Protein AF-S6UTL5-F1 (afdb_monomer)

Solvent-accessible surface area (backbone atoms only — not comparable to full-atom values): 5592 Å² total; per-residue (Å²): 134,90,72,85,69,71,56,78,51,76,58,47,45,31,36,66,49,41,40,45,42,44,40,77,67,46,88,63,81,60,59,59,80,86,32,48,64,55,34,56,49,48,58,72,73,51,54,65,71,56,32,34,53,50,43,55,65,36,71,76,46,93,46,72,67,58,34,53,52,51,52,53,52,52,39,41,76,71,67,49,46,92,63,57,70,82,87,73,80,75,83,128

Radius of gyration: 12.86 Å; Cα contacts (8 Å, |Δi|>4): 83; chains: 1; bounding box: 34×26×27 Å

pLDDT: mean 73.88, std 15.38, range [35.53, 89.88]

Mean predicted aligned error: 8.4 Å

Sequence (92 aa):
EGKPVSICGEMAGDPAAAVLLMAMGFDSLSMNATNLPKVKWMLRQINLSKAKELLAQLMTNDNPQVISSSLQLALKNLGLSRMINPGSVKGH

Nearest PDB structures (foldseek):
  2l5h-assembly1_B  TM=8.732E-01  e=7.872E-03  Escherichia coli
  2kx9-assembly1_A  TM=8.732E-01  e=1.032E-02  Escherichia coli K-12
  6v9k-assembly1_B  TM=7.993E-01  e=1.281E-02  Escherichia coli
  2hro-assembly1_A-2  TM=8.775E-01  e=2.025E-01  Staphylococcus carnosus

Secondary structure (DSSP, 8-state):
--------SHHHH-HHHHHHHHHHT-------TTTHHHHHHHHHHS-HHHHHHHHHHHHT---HHHHHHHHHHHHHHTT-GGG---TT----

Structure (mmCIF, N/CA/C/O backbone):
data_AF-S6UTL5-F1
#
_entry.id   AF-S6UTL5-F1
#
loop_
_atom_site.group_PDB
_atom_site.id
_atom_site.type_symbol
_atom_site.label_atom_id
_atom_site.label_alt_id
_atom_site.label_comp_id
_atom_site.label_asym_id
_atom_site.label_entity_id
_atom_site.label_seq_id
_atom_site.pdbx_PDB_ins_code
_atom_site.Cartn_x
_atom_site.Cartn_y
_atom_site.Cartn_z
_atom_site.occupancy
_atom_site.B_iso_or_equiv
_atom_site.auth_seq_id
_atom_site.auth_comp_id
_atom_site.auth_asym_id
_atom_site.auth_atom_id
_atom_site.pdbx_PDB_model_num
ATOM 1 N N . GLU A 1 1 ? -14.577 14.587 -11.499 1.00 35.69 1 GLU A N 1
ATOM 2 C CA . GLU A 1 1 ? -13.696 14.294 -12.650 1.00 35.69 1 GLU A CA 1
ATOM 3 C C . GLU A 1 1 ? -12.558 13.376 -12.204 1.00 35.69 1 GLU A C 1
ATOM 5 O O . GLU A 1 1 ? -11.696 13.811 -11.451 1.00 35.69 1 GLU A O 1
ATOM 10 N N . GLY A 1 2 ? -12.605 12.094 -12.576 1.00 45.56 2 GLY A N 1
ATOM 11 C CA . GLY A 1 2 ? -11.634 11.070 -12.164 1.00 45.56 2 GLY A CA 1
ATOM 12 C C . GLY A 1 2 ? -10.452 10.993 -13.124 1.00 45.56 2 GLY A C 1
ATOM 13 O O . GLY A 1 2 ? -10.412 10.123 -13.987 1.00 45.56 2 GLY A O 1
ATOM 14 N N . LYS A 1 3 ? -9.515 11.936 -13.009 1.00 39.88 3 LYS A N 1
ATOM 15 C CA . LYS A 1 3 ? -8.269 11.926 -13.786 1.00 39.88 3 LYS A CA 1
ATOM 16 C C . LYS A 1 3 ? -7.359 10.856 -13.168 1.00 39.88 3 LYS A C 1
ATOM 18 O O . LYS A 1 3 ? -7.075 10.982 -11.977 1.00 39.88 3 LYS A O 1
ATOM 23 N N . PRO A 1 4 ? -6.911 9.820 -13.900 1.00 44.66 4 PRO A N 1
ATOM 24 C CA . PRO A 1 4 ? -5.945 8.867 -13.368 1.00 44.66 4 PRO A CA 1
ATOM 25 C C . PRO A 1 4 ? -4.640 9.617 -13.093 1.00 44.66 4 PRO A C 1
ATOM 27 O O . PRO A 1 4 ? -3.888 9.957 -14.005 1.00 44.66 4 PRO A O 1
ATOM 30 N N . VAL A 1 5 ? -4.404 9.955 -11.827 1.00 47.81 5 VAL A N 1
ATOM 31 C CA . VAL A 1 5 ? -3.167 10.611 -11.412 1.00 47.81 5 VAL A CA 1
ATOM 32 C C . VAL A 1 5 ? -2.075 9.552 -11.518 1.00 47.81 5 VAL A C 1
ATOM 34 O O . VAL A 1 5 ? -2.117 8.529 -10.848 1.00 47.81 5 VAL A O 1
ATOM 37 N N . SER A 1 6 ? -1.124 9.745 -12.423 1.00 43.81 6 SER A N 1
ATOM 38 C CA . SER A 1 6 ? 0.006 8.830 -12.579 1.00 43.81 6 SER A CA 1
ATOM 39 C C . SER A 1 6 ? 1.172 9.382 -11.767 1.00 43.81 6 SER A C 1
ATOM 41 O O . SER A 1 6 ? 1.701 10.439 -12.103 1.00 43.81 6 SER A O 1
ATOM 43 N N . ILE A 1 7 ? 1.555 8.706 -10.679 1.00 54.50 7 ILE A N 1
ATOM 44 C CA . ILE A 1 7 ? 2.774 9.057 -9.939 1.00 54.50 7 ILE A CA 1
ATOM 45 C C . ILE A 1 7 ? 3.948 8.327 -10.585 1.00 54.50 7 ILE A C 1
ATOM 47 O O . ILE A 1 7 ? 3.999 7.100 -10.591 1.00 54.50 7 ILE A O 1
ATOM 51 N N . CYS A 1 8 ? 4.895 9.095 -11.116 1.00 47.25 8 CYS A N 1
ATOM 52 C CA . CYS A 1 8 ? 6.158 8.602 -11.651 1.00 47.25 8 CYS A CA 1
ATOM 53 C C . CYS A 1 8 ? 7.280 9.045 -10.701 1.00 47.25 8 CYS A C 1
ATOM 55 O O . CYS A 1 8 ? 7.479 10.241 -10.508 1.00 47.25 8 CYS A O 1
ATOM 57 N N . GLY A 1 9 ? 7.998 8.104 -10.085 1.00 52.94 9 GLY A N 1
ATOM 58 C CA . GLY A 1 9 ? 9.130 8.406 -9.200 1.00 52.94 9 GLY A CA 1
ATOM 59 C C . GLY A 1 9 ? 9.463 7.264 -8.242 1.00 52.94 9 GLY A C 1
ATOM 60 O O . GLY A 1 9 ? 8.741 6.268 -8.186 1.00 52.94 9 GLY A O 1
ATOM 61 N N . GLU A 1 10 ? 10.535 7.419 -7.458 1.00 57.88 10 GLU A N 1
ATOM 62 C CA . GLU A 1 10 ? 10.941 6.486 -6.385 1.00 57.88 10 GLU A CA 1
ATOM 63 C C . GLU A 1 10 ? 9.777 6.112 -5.450 1.00 57.88 10 GLU A C 1
ATOM 65 O O . GLU A 1 10 ? 9.687 4.972 -5.007 1.00 57.88 10 GLU A O 1
ATOM 70 N N . MET A 1 11 ? 8.816 7.023 -5.267 1.00 59.19 11 MET A N 1
ATOM 71 C CA . MET A 1 11 ? 7.594 6.825 -4.484 1.00 59.19 11 MET A CA 1
ATOM 72 C C . MET A 1 11 ? 6.616 5.800 -5.092 1.00 59.19 11 MET A C 1
ATOM 74 O O . MET A 1 11 ? 5.975 5.068 -4.355 1.00 59.19 11 MET A O 1
ATOM 78 N N . ALA A 1 12 ? 6.512 5.677 -6.420 1.00 58.47 12 ALA A N 1
ATOM 79 C CA . ALA A 1 12 ? 5.685 4.635 -7.051 1.00 58.47 12 ALA A CA 1
ATOM 80 C C . ALA A 1 12 ? 6.365 3.256 -7.034 1.00 58.47 12 ALA A C 1
ATOM 82 O O . ALA A 1 12 ? 5.704 2.222 -7.136 1.00 58.47 12 ALA A O 1
ATOM 83 N N . GLY A 1 13 ? 7.696 3.244 -6.917 1.00 58.81 13 GLY A N 1
ATOM 84 C CA . GLY A 1 13 ? 8.484 2.036 -6.694 1.00 58.81 13 GLY A CA 1
ATOM 85 C C . GLY A 1 13 ? 8.520 1.589 -5.233 1.00 58.81 13 GLY A C 1
ATOM 86 O O . GLY A 1 13 ? 8.927 0.454 -4.975 1.00 58.81 13 GLY A O 1
ATOM 87 N N . ASP A 1 14 ? 8.102 2.454 -4.304 1.00 76.38 14 ASP A N 1
ATOM 88 C CA . ASP A 1 14 ? 8.016 2.141 -2.888 1.00 76.38 14 ASP A CA 1
ATOM 89 C C . ASP A 1 14 ? 6.729 1.346 -2.592 1.00 76.38 14 ASP A C 1
ATOM 91 O O . ASP A 1 14 ? 5.615 1.818 -2.849 1.00 76.38 14 ASP A O 1
ATOM 95 N N . PRO A 1 15 ? 6.848 0.125 -2.049 1.00 78.38 15 PRO A N 1
ATOM 96 C CA . PRO A 1 15 ? 5.692 -0.702 -1.747 1.00 78.38 15 PRO A CA 1
ATOM 97 C C . PRO A 1 15 ? 4.708 -0.044 -0.767 1.00 78.38 15 PRO A C 1
ATOM 99 O O . PRO A 1 15 ? 3.498 -0.176 -0.950 1.00 78.38 15 PRO A O 1
ATOM 102 N N . ALA A 1 16 ? 5.195 0.672 0.253 1.00 79.00 16 ALA A N 1
ATOM 103 C CA . ALA A 1 16 ? 4.342 1.283 1.271 1.00 79.00 16 ALA A CA 1
ATOM 104 C C . ALA A 1 16 ? 3.518 2.437 0.691 1.00 79.00 16 ALA A C 1
ATOM 106 O O . ALA A 1 16 ? 2.318 2.543 0.956 1.00 79.00 16 ALA A O 1
ATOM 107 N N . ALA A 1 17 ? 4.132 3.261 -0.154 1.00 80.19 17 ALA A N 1
ATOM 108 C CA . ALA A 1 17 ? 3.428 4.301 -0.890 1.00 80.19 17 ALA A CA 1
ATOM 109 C C . ALA A 1 17 ? 2.417 3.715 -1.892 1.00 80.19 17 ALA A C 1
ATOM 111 O O . ALA A 1 17 ? 1.294 4.208 -1.977 1.00 80.19 17 ALA A O 1
ATOM 112 N N . ALA A 1 18 ? 2.747 2.621 -2.588 1.00 83.44 18 ALA A N 1
ATOM 113 C CA . ALA A 1 18 ? 1.819 1.958 -3.507 1.00 83.44 18 ALA A CA 1
ATOM 114 C C . ALA A 1 18 ? 0.518 1.493 -2.824 1.00 83.44 18 ALA A C 1
ATOM 116 O O . ALA A 1 18 ? -0.559 1.590 -3.415 1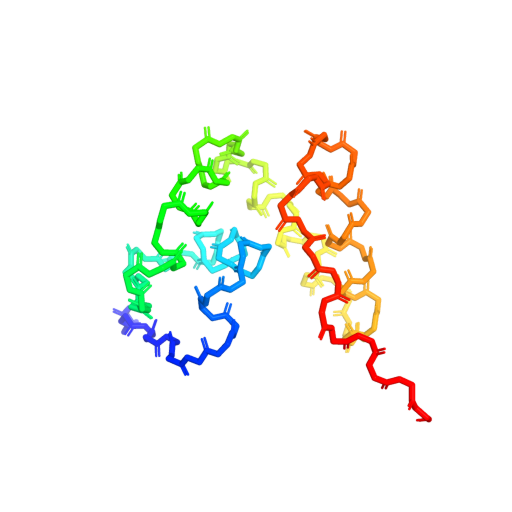.00 83.44 18 ALA A O 1
ATOM 117 N N . VAL A 1 19 ? 0.596 1.039 -1.569 1.00 84.94 19 VAL A N 1
ATOM 118 C CA . VAL A 1 19 ? -0.582 0.687 -0.757 1.00 84.94 19 VAL A CA 1
ATOM 119 C C . VAL A 1 19 ? -1.487 1.899 -0.522 1.00 84.94 19 VAL A C 1
ATOM 121 O O . VAL A 1 19 ? -2.708 1.785 -0.640 1.00 84.94 19 VAL A O 1
ATOM 124 N N . LEU A 1 20 ? -0.907 3.064 -0.223 1.00 83.75 20 LEU A N 1
ATOM 125 C CA . LEU A 1 20 ? -1.672 4.300 -0.037 1.00 83.75 20 LEU A CA 1
ATOM 126 C C . LEU A 1 20 ? -2.290 4.796 -1.337 1.00 83.75 20 LEU A C 1
ATOM 128 O O . LEU A 1 20 ? -3.452 5.192 -1.344 1.00 83.75 20 LEU A O 1
ATOM 132 N N . LEU A 1 21 ? -1.549 4.725 -2.440 1.00 83.12 21 LEU A N 1
ATOM 133 C CA . LEU A 1 21 ? -2.059 5.103 -3.754 1.00 83.12 21 LEU A CA 1
ATOM 134 C C . LEU A 1 21 ? -3.246 4.218 -4.147 1.00 83.12 21 LEU A C 1
ATOM 136 O O . LEU A 1 21 ? -4.299 4.731 -4.520 1.00 83.12 21 LEU A O 1
ATOM 140 N N . MET A 1 22 ? -3.152 2.903 -3.950 1.00 84.62 22 MET A N 1
ATOM 141 C CA . MET A 1 22 ? -4.298 2.011 -4.145 1.00 84.62 22 MET A CA 1
ATOM 142 C C . MET A 1 22 ? -5.485 2.400 -3.248 1.00 84.62 22 MET A C 1
ATOM 144 O O . MET A 1 22 ? -6.624 2.444 -3.714 1.00 84.62 22 MET A O 1
ATOM 148 N N . ALA A 1 23 ? -5.240 2.711 -1.971 1.00 86.25 23 ALA A N 1
ATOM 149 C CA . ALA A 1 23 ? -6.290 3.131 -1.043 1.00 86.25 23 ALA A CA 1
ATOM 150 C C . ALA A 1 23 ? -6.987 4.431 -1.477 1.00 86.25 23 ALA A C 1
ATOM 152 O O . ALA A 1 23 ? -8.196 4.566 -1.286 1.00 86.25 23 ALA A O 1
ATOM 153 N N . MET A 1 24 ? -6.238 5.354 -2.090 1.00 83.38 24 MET A N 1
ATOM 154 C CA . MET A 1 24 ? -6.746 6.611 -2.650 1.00 83.38 24 MET A CA 1
ATOM 155 C C . MET A 1 24 ? -7.560 6.405 -3.940 1.00 83.38 24 MET A C 1
ATOM 157 O O .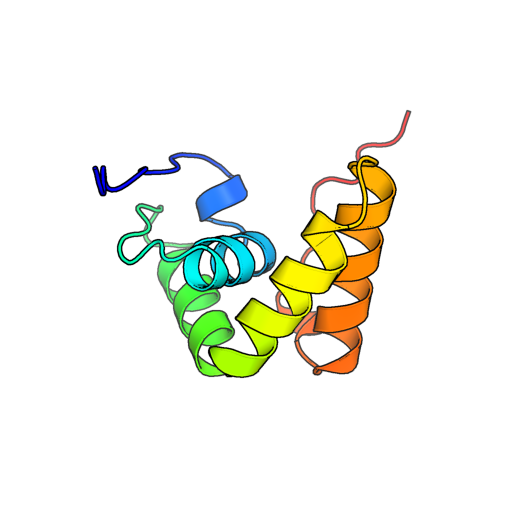 MET A 1 24 ? -8.227 7.332 -4.388 1.00 83.38 24 MET A O 1
ATOM 161 N N . GLY A 1 25 ? -7.537 5.203 -4.527 1.00 80.94 25 GLY A N 1
ATOM 162 C CA . GLY A 1 25 ? -8.261 4.870 -5.757 1.00 80.94 25 GLY A CA 1
ATOM 163 C C . GLY A 1 25 ? -7.407 4.915 -7.024 1.00 80.94 25 GLY A C 1
ATOM 164 O O . GLY A 1 25 ? -7.951 4.984 -8.124 1.00 80.94 25 GLY A O 1
ATOM 165 N N . PHE A 1 26 ? -6.081 4.880 -6.893 1.00 78.38 26 PHE A N 1
ATOM 166 C CA . PHE A 1 26 ? -5.189 4.751 -8.038 1.00 78.38 26 PHE A CA 1
ATOM 167 C C . PHE A 1 26 ? -5.193 3.300 -8.520 1.00 78.38 26 PHE A C 1
ATOM 169 O O . PHE A 1 26 ? -4.772 2.397 -7.798 1.00 78.38 26 PHE A O 1
ATOM 176 N N . ASP A 1 27 ? -5.650 3.089 -9.751 1.00 68.75 27 ASP A N 1
ATOM 177 C CA . ASP A 1 27 ? -5.721 1.759 -10.370 1.00 68.75 27 ASP A CA 1
ATOM 178 C C . ASP A 1 27 ? -4.452 1.417 -11.177 1.00 68.75 27 ASP A C 1
ATOM 180 O O . ASP A 1 27 ? -4.099 0.256 -11.363 1.00 68.75 27 ASP A O 1
ATOM 184 N N . SER A 1 28 ? -3.715 2.439 -11.625 1.00 68.44 28 SER A N 1
ATOM 185 C CA . SER A 1 28 ? -2.531 2.289 -12.479 1.00 68.44 28 SER A CA 1
ATOM 186 C C . SER A 1 28 ? -1.288 2.899 -11.830 1.00 68.44 28 SER A C 1
ATOM 188 O O . SER A 1 28 ? -1.224 4.105 -11.597 1.00 68.44 28 SER A O 1
ATOM 190 N N . LEU A 1 29 ? -0.282 2.060 -11.566 1.00 71.38 29 LEU A N 1
ATOM 191 C CA . LEU A 1 29 ? 1.041 2.462 -11.080 1.00 71.38 29 LEU A CA 1
ATOM 192 C C . LEU A 1 29 ? 2.095 2.115 -12.136 1.00 71.38 29 LEU A C 1
ATOM 194 O O . LEU A 1 29 ? 2.260 0.947 -12.490 1.00 71.38 29 LEU A O 1
ATOM 198 N N . SER A 1 30 ? 2.832 3.118 -12.610 1.00 64.69 30 SER A N 1
ATOM 199 C CA . SER A 1 30 ? 3.926 2.938 -13.569 1.00 64.69 30 SER A CA 1
ATOM 200 C C . SER A 1 30 ? 5.263 2.932 -12.835 1.00 64.69 30 SER A C 1
ATOM 202 O O . SER A 1 30 ? 5.620 3.901 -12.169 1.00 64.69 30 SER A O 1
ATOM 204 N N . MET A 1 31 ? 6.018 1.839 -12.947 1.00 73.62 31 MET A N 1
ATOM 205 C CA . MET A 1 31 ? 7.315 1.680 -12.283 1.00 73.62 31 MET A CA 1
ATOM 206 C C . MET A 1 31 ? 8.276 0.819 -13.100 1.00 73.62 31 MET A C 1
ATOM 208 O O . MET A 1 31 ? 7.867 0.094 -14.005 1.00 73.62 31 MET A O 1
ATOM 2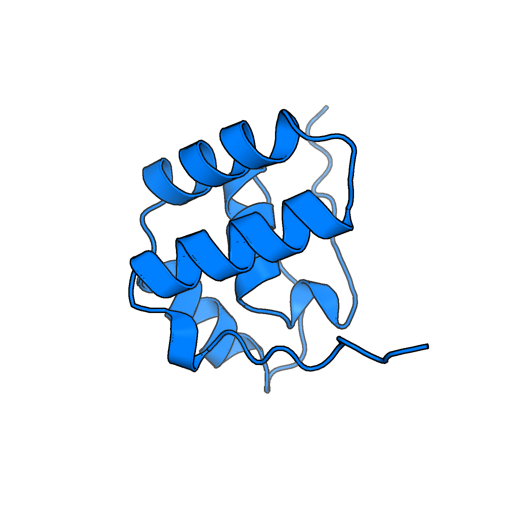12 N N . ASN A 1 32 ? 9.562 0.871 -12.747 1.00 73.31 32 ASN A N 1
ATOM 213 C CA . ASN A 1 32 ? 10.580 0.029 -13.368 1.00 73.31 32 ASN A CA 1
ATOM 214 C C . ASN A 1 32 ? 10.334 -1.464 -13.055 1.00 73.31 32 ASN A C 1
ATOM 216 O O . ASN A 1 32 ? 9.871 -1.811 -11.962 1.00 73.31 32 ASN A O 1
ATOM 220 N N . ALA A 1 33 ? 10.690 -2.353 -13.988 1.00 74.12 33 ALA A N 1
ATOM 221 C CA . ALA A 1 33 ? 10.428 -3.794 -13.919 1.00 74.12 33 ALA A CA 1
ATOM 222 C C . ALA A 1 33 ? 10.963 -4.456 -12.633 1.00 74.12 33 ALA A C 1
ATOM 224 O O . ALA A 1 33 ? 10.371 -5.409 -12.132 1.00 74.12 33 ALA A O 1
ATOM 225 N N . THR A 1 34 ? 12.032 -3.910 -12.048 1.00 76.44 34 THR A N 1
ATOM 226 C CA . THR A 1 34 ? 12.636 -4.373 -10.788 1.00 76.44 34 THR A CA 1
ATOM 227 C C . THR A 1 34 ? 11.731 -4.179 -9.561 1.00 76.44 34 THR A C 1
ATOM 229 O O . THR A 1 34 ? 11.789 -4.973 -8.621 1.00 76.44 34 THR A O 1
ATOM 232 N N . ASN A 1 35 ? 10.884 -3.143 -9.552 1.00 73.75 35 ASN A N 1
ATOM 233 C CA . ASN A 1 35 ? 10.008 -2.813 -8.416 1.00 73.75 35 ASN A CA 1
ATOM 234 C C . ASN A 1 35 ? 8.605 -3.417 -8.554 1.00 73.75 35 ASN A C 1
ATOM 236 O O . ASN A 1 35 ? 7.955 -3.697 -7.545 1.00 73.75 35 ASN A O 1
ATOM 240 N N . LEU A 1 36 ? 8.184 -3.716 -9.785 1.00 80.12 36 LEU A N 1
ATOM 241 C CA . LEU A 1 36 ? 6.896 -4.336 -10.092 1.00 80.12 36 LEU A CA 1
ATOM 242 C C . LEU A 1 36 ? 6.582 -5.597 -9.253 1.00 80.12 36 LEU A C 1
ATOM 244 O O . LEU A 1 36 ? 5.497 -5.651 -8.668 1.00 80.12 36 LEU A O 1
ATOM 248 N N . PRO A 1 37 ? 7.478 -6.601 -9.117 1.00 81.62 37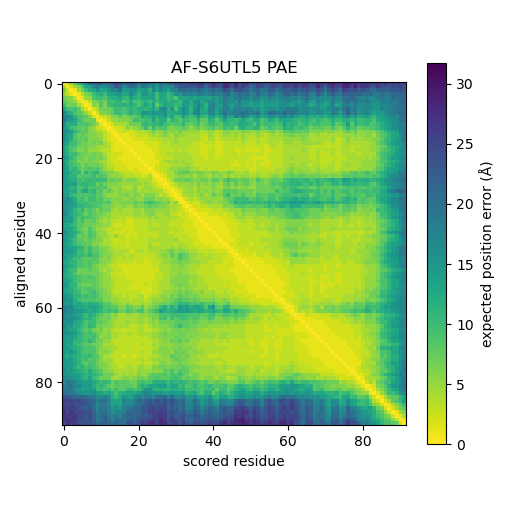 PRO A N 1
ATOM 249 C CA . PRO A 1 37 ? 7.180 -7.785 -8.310 1.00 81.62 37 PRO A CA 1
ATOM 250 C C . PRO A 1 37 ? 7.057 -7.479 -6.810 1.00 81.62 37 PRO A C 1
ATOM 252 O O . PRO A 1 37 ? 6.233 -8.099 -6.138 1.00 81.62 37 PRO A O 1
ATOM 255 N N . LYS A 1 38 ? 7.820 -6.511 -6.281 1.00 81.38 38 LYS A N 1
ATOM 256 C CA . LYS A 1 38 ? 7.766 -6.122 -4.860 1.00 81.38 38 LYS A CA 1
ATOM 257 C C . LYS A 1 38 ? 6.442 -5.447 -4.521 1.00 81.38 38 LYS A C 1
ATOM 259 O O . LYS A 1 38 ? 5.777 -5.847 -3.566 1.00 81.38 38 LYS A O 1
ATOM 264 N N . VAL A 1 39 ? 6.039 -4.473 -5.338 1.00 82.62 39 VAL A N 1
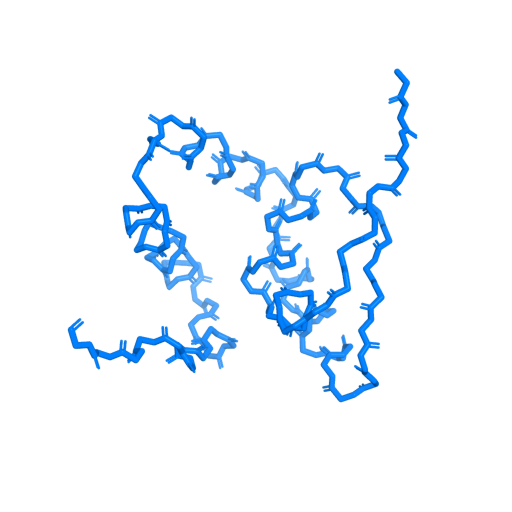ATOM 265 C CA . VAL A 1 39 ? 4.772 -3.757 -5.162 1.00 82.62 39 VAL A CA 1
ATOM 266 C C . VAL A 1 39 ? 3.595 -4.714 -5.328 1.00 82.62 39 VAL A C 1
ATOM 268 O O . VAL A 1 39 ? 2.736 -4.784 -4.454 1.00 82.62 39 VAL A O 1
ATOM 271 N N . LYS A 1 40 ? 3.590 -5.535 -6.385 1.00 83.06 40 LYS A N 1
ATOM 272 C CA . LYS A 1 40 ? 2.531 -6.530 -6.612 1.00 83.06 40 LYS A CA 1
ATOM 273 C C . LYS A 1 40 ? 2.397 -7.515 -5.450 1.00 83.06 40 LYS A C 1
ATOM 275 O O . LYS A 1 40 ? 1.280 -7.881 -5.094 1.00 83.06 40 LYS A O 1
ATOM 280 N N . TRP A 1 41 ? 3.513 -7.941 -4.855 1.00 85.38 41 TRP A N 1
ATOM 281 C CA . TRP A 1 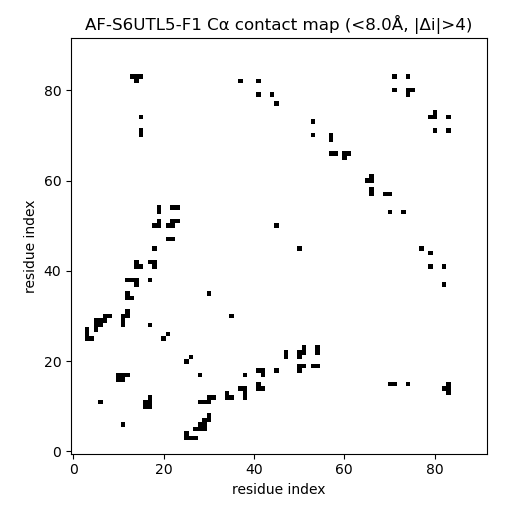41 ? 3.481 -8.786 -3.665 1.00 85.38 41 TRP A CA 1
ATOM 282 C C . TRP A 1 41 ? 2.861 -8.048 -2.477 1.00 85.38 41 TRP A C 1
ATOM 284 O O . TRP A 1 41 ? 1.943 -8.588 -1.870 1.00 85.38 41 TRP A O 1
ATOM 294 N N . MET A 1 42 ? 3.283 -6.812 -2.183 1.00 84.19 42 MET A N 1
ATOM 295 C CA . MET A 1 42 ? 2.745 -6.051 -1.048 1.00 84.19 42 MET A CA 1
ATOM 296 C C . MET A 1 42 ? 1.243 -5.785 -1.181 1.00 84.19 42 MET A C 1
ATOM 298 O O . MET A 1 42 ? 0.494 -6.041 -0.240 1.00 84.19 42 MET A O 1
ATOM 302 N N . LEU A 1 43 ? 0.794 -5.349 -2.360 1.00 82.81 43 LEU A N 1
ATOM 303 C CA . LEU A 1 43 ? -0.625 -5.121 -2.645 1.00 82.81 43 LEU A CA 1
ATOM 304 C C . LEU A 1 43 ? -1.467 -6.391 -2.464 1.00 82.81 43 LEU A 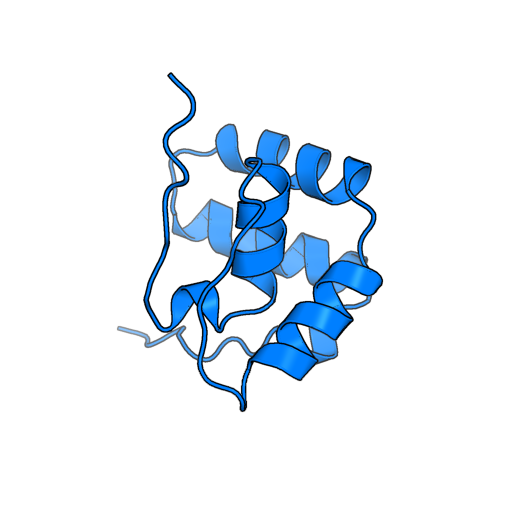C 1
ATOM 306 O O . LEU A 1 43 ? -2.636 -6.313 -2.114 1.00 82.81 43 LEU A O 1
ATOM 310 N N . ARG A 1 44 ? -0.870 -7.570 -2.668 1.00 85.25 44 ARG A N 1
ATOM 311 C CA . ARG A 1 44 ? -1.533 -8.864 -2.472 1.00 85.25 44 ARG A CA 1
ATOM 312 C C . ARG A 1 44 ? -1.562 -9.320 -1.011 1.00 85.25 44 ARG A C 1
ATOM 314 O O . ARG A 1 44 ? -2.338 -10.212 -0.686 1.00 85.25 44 ARG A O 1
ATOM 321 N N . GLN A 1 45 ? -0.721 -8.752 -0.148 1.00 86.25 45 GLN A N 1
ATOM 322 C CA . GLN A 1 45 ? -0.701 -9.071 1.282 1.00 86.25 45 GLN A CA 1
ATOM 323 C C . GLN A 1 45 ? -1.637 -8.185 2.111 1.00 86.25 45 GLN A C 1
ATOM 325 O O . GLN A 1 45 ? -2.011 -8.569 3.217 1.00 86.25 45 GLN A O 1
ATOM 330 N N . ILE A 1 46 ? -2.008 -7.004 1.612 1.00 84.94 46 ILE A N 1
ATOM 331 C CA . ILE A 1 46 ? -2.907 -6.089 2.316 1.00 84.94 46 ILE A CA 1
ATOM 332 C C . ILE A 1 46 ? -4.311 -6.107 1.708 1.00 84.94 46 ILE A C 1
ATOM 334 O O . ILE A 1 46 ? -4.492 -6.073 0.496 1.00 84.94 46 ILE A O 1
ATOM 338 N N . ASN A 1 47 ? -5.329 -6.114 2.566 1.00 87.75 47 ASN A N 1
ATOM 339 C CA . ASN A 1 47 ? -6.711 -5.956 2.127 1.00 87.75 47 ASN A CA 1
ATOM 340 C C . ASN A 1 47 ? -7.006 -4.496 1.776 1.00 87.75 47 ASN A C 1
ATOM 342 O O . ASN A 1 47 ? -6.664 -3.591 2.540 1.00 87.75 47 ASN A O 1
ATOM 346 N N . LEU A 1 48 ? -7.745 -4.274 0.685 1.00 84.31 48 LEU A N 1
ATOM 347 C CA . LEU A 1 48 ? -8.157 -2.937 0.245 1.00 84.31 48 LEU A CA 1
ATOM 348 C C . LEU A 1 48 ? -8.890 -2.159 1.350 1.00 84.31 48 LEU A C 1
ATOM 350 O O . LEU A 1 48 ? -8.611 -0.981 1.560 1.00 84.31 48 LEU A O 1
ATOM 354 N N . SER A 1 49 ? -9.783 -2.817 2.099 1.00 87.62 49 SER A N 1
ATOM 355 C CA . SER A 1 49 ? -10.479 -2.194 3.234 1.00 87.62 49 SER A CA 1
ATOM 356 C C . SER A 1 49 ? -9.503 -1.688 4.292 1.00 87.62 49 SER A C 1
ATOM 358 O O . SER A 1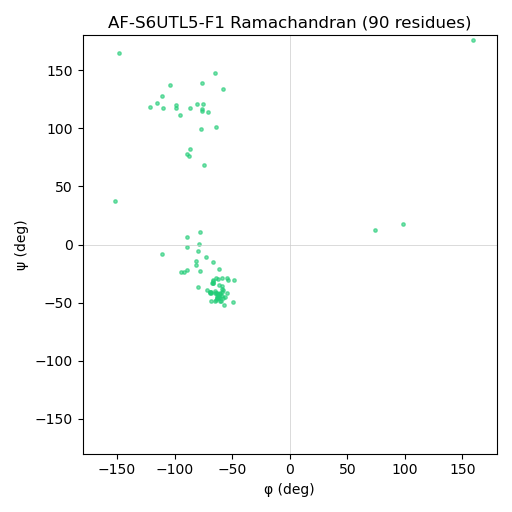 49 ? -9.667 -0.580 4.794 1.00 87.62 49 SER A O 1
ATOM 360 N N . LYS A 1 50 ? -8.442 -2.457 4.579 1.00 86.69 50 LYS A N 1
ATOM 361 C CA . LYS A 1 50 ? -7.438 -2.067 5.570 1.00 86.69 50 LYS A CA 1
ATOM 362 C C . LYS A 1 50 ? -6.558 -0.929 5.068 1.00 86.69 50 LYS A C 1
ATOM 364 O O . LYS A 1 50 ? -6.254 -0.018 5.829 1.00 86.69 50 LYS A O 1
ATOM 369 N N . ALA A 1 51 ? -6.200 -0.952 3.786 1.00 88.06 51 ALA A N 1
ATOM 370 C CA . ALA A 1 51 ? -5.471 0.135 3.145 1.00 88.06 51 ALA A CA 1
ATOM 371 C C . ALA A 1 51 ? -6.265 1.457 3.201 1.00 88.06 51 ALA A C 1
ATOM 373 O O . ALA A 1 51 ? -5.700 2.495 3.536 1.00 88.06 51 ALA A O 1
ATOM 374 N N . LYS A 1 52 ? -7.584 1.415 2.961 1.00 89.19 52 LYS A N 1
ATOM 375 C CA . LYS A 1 52 ? -8.482 2.577 3.105 1.00 89.19 52 LYS A CA 1
ATOM 376 C C . LYS A 1 52 ? -8.581 3.080 4.544 1.00 89.19 52 LYS A C 1
ATOM 378 O O . LYS A 1 52 ? -8.548 4.285 4.765 1.00 89.19 52 LYS A O 1
ATOM 383 N N . GLU A 1 53 ? -8.670 2.172 5.512 1.00 89.88 53 GLU A N 1
ATOM 384 C CA . GLU A 1 53 ? -8.651 2.508 6.942 1.00 89.88 53 GLU A CA 1
ATOM 385 C C . GLU A 1 53 ? -7.367 3.259 7.322 1.00 89.88 53 GLU A C 1
ATOM 387 O O . GLU A 1 53 ? -7.420 4.299 7.974 1.00 89.88 53 GLU A O 1
ATOM 392 N N . LEU A 1 54 ? -6.216 2.758 6.863 1.00 87.31 54 LEU A N 1
ATOM 393 C CA . LEU A 1 54 ? -4.922 3.399 7.085 1.00 87.31 54 LEU A CA 1
ATOM 394 C C . LEU A 1 54 ? -4.857 4.771 6.430 1.00 87.31 54 LEU A C 1
ATOM 396 O O . LEU A 1 54 ? -4.450 5.730 7.074 1.00 87.31 54 LEU A O 1
ATOM 400 N N . LEU A 1 55 ? -5.299 4.886 5.180 1.00 89.06 55 LEU A N 1
ATOM 401 C CA . LEU A 1 55 ? -5.356 6.171 4.498 1.00 89.06 55 LEU A CA 1
ATOM 402 C C . LEU A 1 55 ? -6.196 7.187 5.281 1.00 89.06 55 LEU A C 1
ATOM 404 O O . LEU A 1 55 ? -5.748 8.313 5.466 1.00 89.06 55 LEU A O 1
ATOM 408 N N . ALA A 1 56 ? -7.370 6.791 5.778 1.00 89.12 56 ALA A N 1
ATOM 409 C CA . ALA A 1 56 ? -8.226 7.672 6.565 1.00 89.12 56 ALA A CA 1
ATOM 410 C C . ALA A 1 56 ? -7.526 8.157 7.848 1.00 89.12 56 ALA A C 1
ATOM 412 O O . ALA A 1 56 ? -7.571 9.344 8.145 1.00 89.12 56 ALA A O 1
ATOM 413 N N . GLN A 1 57 ? -6.822 7.272 8.564 1.00 87.06 57 GLN A N 1
ATOM 414 C CA . GLN A 1 57 ? -6.039 7.632 9.759 1.00 87.06 57 GLN A CA 1
ATOM 415 C C . GLN A 1 57 ? -4.836 8.534 9.454 1.00 87.06 57 GLN A C 1
ATOM 417 O O . GLN A 1 57 ? -4.398 9.322 10.289 1.00 87.06 57 GLN A O 1
ATOM 422 N N . LEU A 1 58 ? -4.251 8.400 8.268 1.00 85.75 58 LEU A N 1
ATOM 423 C CA . LEU A 1 58 ? -3.125 9.230 7.855 1.00 85.75 58 LEU A CA 1
ATOM 424 C C . LEU A 1 58 ? -3.594 10.604 7.382 1.00 85.75 58 LEU A C 1
ATOM 426 O O . LEU A 1 58 ? -2.942 11.594 7.688 1.00 85.75 58 LEU A O 1
ATOM 430 N N . MET A 1 59 ? -4.745 10.675 6.710 1.00 84.88 59 MET A N 1
ATOM 431 C CA . MET A 1 59 ? -5.354 11.928 6.258 1.00 84.88 59 MET A CA 1
ATOM 432 C C . MET A 1 59 ? -5.842 12.826 7.401 1.00 84.88 59 MET A C 1
ATOM 434 O O . MET A 1 59 ? -6.076 14.005 7.165 1.00 84.88 59 MET A O 1
ATOM 438 N N . THR A 1 60 ? -5.970 12.315 8.630 1.00 87.06 60 THR A N 1
ATOM 439 C CA . THR A 1 60 ? -6.251 13.153 9.809 1.00 87.06 60 THR A CA 1
ATOM 440 C C . THR A 1 60 ? -5.016 13.865 10.364 1.00 87.06 60 THR A C 1
ATOM 442 O O . THR A 1 60 ? -5.145 14.628 11.315 1.00 87.06 60 THR A O 1
ATOM 445 N N . ASN A 1 61 ? -3.819 13.593 9.832 1.00 81.44 61 ASN A N 1
ATOM 446 C CA . ASN A 1 61 ? -2.576 14.227 10.260 1.00 81.44 61 ASN A CA 1
ATOM 447 C C . ASN A 1 61 ? -2.040 15.153 9.162 1.00 81.44 61 ASN A C 1
ATOM 449 O O . ASN A 1 61 ? -1.798 14.704 8.049 1.00 81.44 61 ASN A O 1
ATOM 453 N N . ASP A 1 62 ? -1.739 16.407 9.501 1.00 80.31 62 ASP A N 1
ATOM 454 C CA . ASP A 1 62 ? -1.124 17.370 8.570 1.00 80.31 62 ASP A CA 1
ATOM 455 C C . ASP A 1 62 ? 0.416 17.335 8.575 1.00 80.31 62 ASP A C 1
ATOM 457 O O . ASP A 1 62 ? 1.072 18.062 7.830 1.00 80.31 62 ASP A O 1
ATOM 461 N N . ASN A 1 63 ? 1.029 16.498 9.422 1.00 83.88 63 ASN A N 1
ATOM 462 C CA . ASN A 1 63 ? 2.483 16.415 9.543 1.00 83.88 63 ASN A CA 1
ATOM 463 C C . ASN A 1 63 ? 3.056 15.221 8.746 1.00 83.88 63 ASN A C 1
ATOM 465 O O . ASN A 1 63 ? 2.807 14.066 9.112 1.00 83.88 63 ASN A O 1
ATOM 469 N N . PRO A 1 64 ? 3.904 15.455 7.724 1.00 74.38 64 PRO A N 1
ATOM 470 C CA . PRO A 1 64 ? 4.470 14.394 6.885 1.00 74.38 64 PRO A CA 1
ATOM 471 C C . PRO A 1 64 ? 5.343 13.389 7.654 1.00 74.38 64 PRO A C 1
ATOM 473 O O . PRO A 1 64 ? 5.397 12.209 7.291 1.00 74.38 64 PRO A O 1
ATOM 476 N N . GLN A 1 65 ? 5.996 13.814 8.741 1.00 79.31 65 GLN A N 1
ATOM 477 C CA . GLN A 1 65 ? 6.787 12.921 9.594 1.00 79.31 65 GLN A CA 1
ATOM 478 C C . GLN A 1 65 ? 5.886 11.949 10.366 1.00 79.31 65 GLN A C 1
ATOM 480 O O . GLN A 1 65 ? 6.193 10.757 10.467 1.00 79.31 65 GLN A O 1
ATOM 485 N N . VAL A 1 66 ? 4.747 12.440 10.867 1.00 84.38 66 VAL A N 1
ATOM 486 C CA . VAL A 1 66 ? 3.748 11.625 11.577 1.00 84.38 66 VAL A CA 1
ATOM 487 C C . VAL A 1 66 ? 3.078 10.646 10.619 1.00 84.38 66 VAL A C 1
ATOM 489 O O . VAL A 1 66 ? 2.935 9.472 10.962 1.00 84.38 66 VAL A O 1
ATOM 492 N N . ILE A 1 67 ? 2.741 11.092 9.404 1.00 84.94 67 ILE A N 1
ATOM 493 C CA . ILE A 1 67 ? 2.175 10.235 8.353 1.00 84.94 67 ILE A CA 1
ATOM 494 C C . ILE A 1 67 ? 3.124 9.068 8.048 1.00 84.94 67 ILE A C 1
ATOM 496 O O . ILE A 1 67 ? 2.730 7.905 8.120 1.00 84.94 67 ILE A O 1
ATOM 500 N N . SER A 1 68 ? 4.396 9.366 7.770 1.00 81.31 68 SER A N 1
ATOM 501 C CA . SER A 1 68 ? 5.392 8.348 7.406 1.00 81.31 68 SER A CA 1
ATOM 502 C C . SER A 1 68 ? 5.625 7.342 8.537 1.00 81.31 68 SER A C 1
ATOM 504 O O . SER A 1 68 ? 5.623 6.131 8.312 1.00 81.31 68 SER A O 1
ATOM 506 N N . SER A 1 69 ? 5.751 7.836 9.772 1.00 83.88 69 SER A N 1
ATOM 507 C CA . SER A 1 69 ? 5.947 6.997 10.961 1.00 83.88 69 SER A CA 1
ATOM 508 C C . SER A 1 69 ? 4.738 6.098 11.233 1.00 83.88 69 SER A C 1
ATOM 510 O O . SER A 1 69 ? 4.894 4.912 11.527 1.00 83.88 69 SER A O 1
ATOM 512 N N . SER A 1 70 ? 3.526 6.639 11.089 1.00 86.56 70 SER A N 1
ATOM 513 C CA . SER A 1 70 ? 2.278 5.902 11.313 1.00 86.56 70 SER A CA 1
ATOM 514 C C . SER A 1 70 ? 2.052 4.837 10.241 1.00 86.56 70 SER A C 1
ATOM 516 O O . SER A 1 70 ? 1.685 3.708 10.567 1.00 86.56 70 SER A O 1
ATOM 518 N N . LEU A 1 71 ? 2.348 5.150 8.975 1.00 84.25 71 LEU A N 1
ATOM 519 C CA . LEU A 1 71 ? 2.319 4.186 7.875 1.00 84.25 71 LEU A CA 1
ATOM 520 C C . LEU A 1 71 ? 3.293 3.032 8.131 1.00 84.25 71 LEU A C 1
ATOM 522 O O . LEU A 1 71 ? 2.924 1.862 8.025 1.00 84.25 71 LEU A O 1
ATOM 526 N N . GLN A 1 72 ? 4.532 3.355 8.501 1.00 82.69 72 GLN A N 1
ATOM 527 C CA . GLN A 1 72 ? 5.560 2.355 8.760 1.00 82.69 72 GLN A CA 1
ATOM 528 C C . GLN A 1 72 ? 5.182 1.456 9.945 1.00 82.69 72 GLN A C 1
ATOM 530 O O . GLN A 1 72 ? 5.341 0.235 9.871 1.00 82.69 72 GLN A O 1
ATOM 535 N N . LEU A 1 73 ? 4.631 2.036 11.015 1.00 86.19 73 LEU A N 1
ATOM 536 C CA . LEU A 1 73 ? 4.140 1.296 12.175 1.00 86.19 73 LEU A CA 1
ATOM 537 C C . LEU A 1 73 ? 2.975 0.369 11.807 1.00 86.19 73 LEU A C 1
ATOM 539 O O . LEU A 1 73 ? 2.978 -0.804 12.178 1.00 86.19 73 LEU A O 1
ATOM 543 N N . ALA A 1 74 ? 2.006 0.863 11.040 1.00 86.25 74 ALA A N 1
ATOM 544 C CA . ALA A 1 74 ? 0.870 0.077 10.582 1.00 86.25 74 ALA A CA 1
ATOM 545 C C . ALA A 1 74 ? 1.294 -1.125 9.733 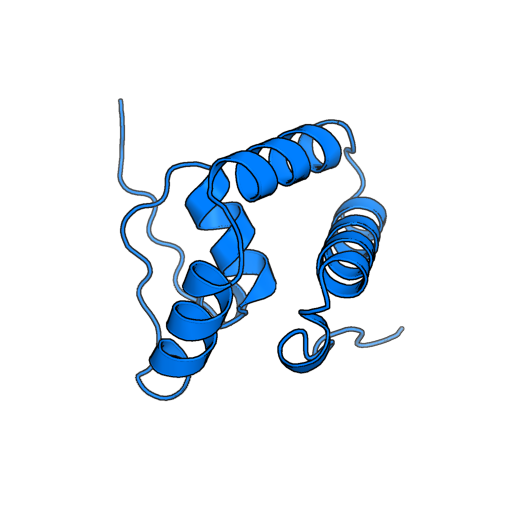1.00 86.25 74 ALA A C 1
ATOM 547 O O . ALA A 1 74 ? 0.875 -2.254 9.986 1.00 86.25 74 ALA A O 1
ATOM 548 N N . LEU A 1 75 ? 2.168 -0.905 8.754 1.00 83.94 75 LEU A N 1
ATOM 549 C CA . LEU A 1 75 ? 2.677 -1.973 7.901 1.00 83.94 75 LEU A CA 1
ATOM 550 C C . LEU A 1 75 ? 3.544 -2.969 8.691 1.00 83.94 75 LEU A C 1
ATOM 552 O O . LEU A 1 75 ? 3.501 -4.170 8.422 1.00 83.94 75 LEU A O 1
ATOM 556 N N . LYS A 1 76 ? 4.280 -2.508 9.711 1.00 84.44 76 LYS A N 1
ATOM 557 C CA . LYS A 1 76 ? 5.000 -3.385 10.646 1.00 84.44 76 LYS A CA 1
ATOM 558 C C . LYS A 1 76 ? 4.039 -4.266 11.450 1.00 84.44 76 LYS A C 1
ATOM 560 O O . LYS A 1 76 ? 4.285 -5.465 11.550 1.00 84.44 76 LYS A O 1
ATOM 565 N N . ASN A 1 77 ? 2.940 -3.705 11.956 1.00 86.31 77 ASN A N 1
ATOM 566 C CA . ASN A 1 77 ? 1.905 -4.453 12.681 1.00 86.31 77 ASN A CA 1
ATOM 567 C C . ASN A 1 77 ? 1.192 -5.485 11.795 1.00 86.31 77 ASN A C 1
ATOM 569 O O . ASN A 1 77 ? 0.764 -6.524 12.285 1.00 86.31 77 ASN A O 1
ATOM 573 N N . LEU A 1 78 ? 1.114 -5.232 10.487 1.00 83.56 78 LEU A N 1
ATOM 574 C CA . LEU A 1 78 ? 0.598 -6.180 9.495 1.00 83.56 78 LEU A CA 1
ATOM 575 C C . LEU A 1 78 ? 1.618 -7.266 9.097 1.00 83.56 78 LEU A C 1
ATOM 577 O O . LEU A 1 78 ? 1.319 -8.102 8.249 1.00 83.56 78 LEU A O 1
ATOM 581 N N . GLY A 1 79 ? 2.830 -7.259 9.664 1.00 83.75 79 GLY A N 1
ATOM 582 C CA . GLY A 1 79 ? 3.891 -8.208 9.313 1.00 83.75 79 GLY A CA 1
ATOM 583 C C . GLY A 1 79 ? 4.552 -7.935 7.955 1.00 83.75 79 GLY A C 1
ATOM 584 O O . GLY A 1 79 ? 5.319 -8.760 7.461 1.00 83.75 79 GLY A O 1
ATOM 585 N N . LEU A 1 80 ? 4.301 -6.769 7.352 1.00 81.38 80 LEU A N 1
ATOM 586 C CA . LEU A 1 80 ? 4.797 -6.396 6.020 1.00 81.38 80 LEU A CA 1
ATOM 587 C C . LEU A 1 80 ? 6.169 -5.713 6.054 1.00 81.38 80 LEU A C 1
ATOM 589 O O . LEU A 1 80 ? 6.678 -5.293 5.015 1.00 81.38 80 LEU A O 1
ATOM 593 N N . SER A 1 81 ? 6.799 -5.653 7.229 1.00 72.19 81 SER A N 1
ATOM 594 C CA . SER A 1 81 ? 8.080 -4.981 7.486 1.00 72.19 81 SER A CA 1
ATOM 595 C C . SER A 1 81 ? 9.218 -5.405 6.559 1.00 72.19 81 SER A C 1
ATOM 597 O O . SER A 1 81 ? 10.069 -4.586 6.236 1.00 72.19 81 SER A O 1
ATOM 599 N N . ARG A 1 82 ? 9.212 -6.652 6.072 1.00 67.69 82 ARG A N 1
ATOM 600 C CA . ARG A 1 82 ? 10.255 -7.201 5.188 1.00 67.69 82 ARG A CA 1
ATOM 601 C C . ARG A 1 82 ? 10.388 -6.456 3.850 1.00 67.69 82 ARG A C 1
ATOM 603 O O . ARG A 1 82 ? 11.434 -6.548 3.218 1.00 67.69 82 ARG A O 1
ATOM 610 N N . MET A 1 83 ? 9.352 -5.736 3.422 1.00 68.19 83 MET A N 1
ATOM 611 C CA . MET A 1 83 ? 9.332 -4.998 2.151 1.00 68.19 83 MET A CA 1
ATOM 612 C C . MET A 1 83 ? 9.350 -3.475 2.324 1.00 68.19 83 MET A C 1
ATOM 614 O O . MET A 1 83 ? 9.502 -2.760 1.337 1.00 68.19 83 MET A O 1
ATOM 618 N N . ILE A 1 84 ? 9.209 -2.978 3.556 1.00 65.69 84 ILE A N 1
ATOM 619 C CA . ILE A 1 84 ? 9.314 -1.553 3.873 1.00 65.69 84 ILE A CA 1
ATOM 620 C C . ILE A 1 84 ? 10.796 -1.288 4.119 1.00 65.69 84 ILE A C 1
ATOM 622 O O . ILE A 1 84 ? 11.265 -1.357 5.251 1.00 65.69 84 ILE A O 1
ATOM 626 N N . ASN A 1 85 ? 11.578 -1.090 3.061 1.00 56.72 85 ASN A N 1
ATOM 627 C CA . ASN A 1 85 ? 12.942 -0.619 3.256 1.00 56.72 85 ASN A CA 1
ATOM 628 C C . ASN A 1 85 ? 12.861 0.883 3.573 1.00 56.72 85 ASN A C 1
ATOM 630 O O . ASN A 1 85 ? 12.444 1.636 2.694 1.00 56.72 85 ASN A O 1
ATOM 634 N N . PRO A 1 86 ? 13.234 1.354 4.776 1.00 50.62 86 PRO A N 1
ATOM 635 C CA . PRO A 1 86 ? 13.335 2.781 5.057 1.00 50.62 86 PRO A CA 1
ATOM 636 C C . PRO A 1 86 ? 14.594 3.335 4.372 1.00 50.62 86 PRO A C 1
ATOM 638 O O . PRO A 1 86 ? 15.572 3.694 5.017 1.00 50.62 86 PRO A O 1
ATOM 641 N N . GLY A 1 87 ? 14.597 3.377 3.040 1.00 47.72 87 GLY A N 1
ATOM 642 C CA . GLY A 1 87 ? 15.721 3.851 2.231 1.00 47.72 87 GLY A CA 1
ATOM 643 C C . GLY A 1 87 ? 15.861 5.373 2.169 1.00 47.72 87 GLY A C 1
ATOM 644 O O . GLY A 1 87 ? 16.611 5.871 1.334 1.00 47.72 87 GLY A O 1
ATOM 645 N N . SER A 1 88 ? 15.134 6.136 2.993 1.00 46.94 88 SER A N 1
ATOM 646 C CA . SER A 1 88 ? 15.133 7.604 2.906 1.00 46.94 88 SER A CA 1
ATOM 647 C C . SER A 1 88 ? 14.855 8.310 4.237 1.00 46.94 88 SER A C 1
ATOM 649 O O . SER A 1 88 ? 14.220 9.356 4.254 1.00 46.94 88 SER A O 1
ATOM 651 N N . VAL A 1 89 ? 15.358 7.803 5.367 1.00 42.59 89 VAL A N 1
ATOM 652 C CA . VAL A 1 89 ? 15.694 8.714 6.478 1.00 42.59 89 VAL A CA 1
ATOM 653 C C . VAL A 1 89 ? 17.127 9.171 6.232 1.00 42.59 89 VAL A C 1
ATOM 655 O O . VAL A 1 89 ? 18.078 8.660 6.817 1.00 42.59 89 VAL A O 1
ATOM 658 N N . LYS A 1 90 ? 17.300 10.096 5.282 1.00 38.78 90 LYS A N 1
ATOM 659 C CA . LYS A 1 90 ? 18.534 10.874 5.211 1.00 38.78 90 LYS A CA 1
ATOM 660 C C . LYS A 1 90 ? 18.422 11.916 6.314 1.00 38.78 90 LYS A C 1
ATOM 662 O O . LYS A 1 90 ? 17.693 12.891 6.172 1.00 38.78 90 LYS A O 1
ATOM 667 N N . GLY A 1 91 ? 19.069 11.630 7.439 1.00 45.72 91 GLY A N 1
ATOM 668 C CA . GLY A 1 91 ? 19.253 12.609 8.496 1.00 45.72 91 GLY A CA 1
ATOM 669 C C . GLY A 1 91 ? 19.991 13.834 7.964 1.00 45.72 91 GLY A C 1
ATOM 670 O O . GLY A 1 91 ? 20.981 13.696 7.243 1.00 45.72 91 GLY A O 1
ATOM 671 N N . HIS A 1 92 ? 19.477 15.006 8.308 1.00 35.53 92 HIS A N 1
ATOM 672 C CA . HIS A 1 92 ? 20.197 16.060 9.018 1.00 35.53 92 HIS A CA 1
ATOM 673 C C . HIS A 1 92 ? 19.177 17.070 9.542 1.00 35.53 92 HIS A C 1
ATOM 675 O O . HIS A 1 92 ? 18.260 17.420 8.765 1.00 35.53 92 HIS A O 1
#

Foldseek 3Di:
DDDQDEDDDVLLLQLLSLLLCVLVPRPDYDDDPVSVVLNVVSNVLDDSVVSVVLNVVLVVDPDPVCSVVSSQVSCVVSVNNVRRDPPDPPDD

InterPro domains:
  IPR000121 PEP-utilising enzyme, C-terminal [PF02896] (1-47)
  IPR015813 Pyruvate/Phosphoenolpyruvate kinase-like domain superfamily [SSF51621] (2-54)
  IPR040442 Pyruvate kinase-like domain superfamily [G3DSA:3.20.20.60] (1-79)
  IPR050499 Phosphoenolpyruvate-dependent sugar PTS enzyme [PTHR46244] (1-75)

Organism: NCBI:txid1194404